Protein AF-A0A0B7BJH0-F1 (afdb_monomer_lite)

Structure (mmCIF, N/CA/C/O backbone):
data_AF-A0A0B7BJH0-F1
#
_entry.id   AF-A0A0B7BJH0-F1
#
loop_
_atom_site.group_PDB
_atom_site.id
_atom_site.type_symbol
_atom_site.label_atom_id
_atom_site.label_alt_id
_atom_site.label_comp_id
_atom_site.label_asym_id
_atom_site.label_entity_id
_atom_site.label_seq_id
_atom_site.pdbx_PDB_ins_code
_atom_site.Cartn_x
_atom_site.Cartn_y
_atom_site.Cartn_z
_atom_site.occupancy
_atom_site.B_iso_or_equiv
_atom_site.auth_seq_id
_atom_site.auth_comp_id
_atom_site.auth_asym_id
_atom_site.auth_atom_id
_atom_site.pdbx_PDB_model_num
ATOM 1 N N . ASN A 1 1 ? 6.365 9.655 -2.248 1.00 64.12 1 ASN A N 1
ATOM 2 C CA . ASN A 1 1 ? 5.435 9.573 -1.108 1.00 64.12 1 ASN A CA 1
ATOM 3 C C . ASN A 1 1 ? 6.219 9.146 0.105 1.00 64.12 1 ASN A C 1
ATOM 5 O O . ASN A 1 1 ? 6.856 8.100 0.050 1.00 64.12 1 ASN A O 1
ATOM 9 N N . SER A 1 2 ? 6.219 9.975 1.141 1.00 85.44 2 SER A N 1
ATOM 10 C CA . SER A 1 2 ? 6.763 9.606 2.449 1.00 85.44 2 SER A CA 1
ATOM 11 C C . SER A 1 2 ? 5.894 8.517 3.093 1.00 85.44 2 SER A C 1
ATOM 13 O O . SER A 1 2 ? 4.704 8.402 2.783 1.00 85.44 2 SER A O 1
ATOM 15 N N . GLU A 1 3 ? 6.468 7.740 4.011 1.00 90.44 3 GLU A N 1
ATOM 16 C CA . GLU A 1 3 ? 5.720 6.804 4.858 1.00 90.44 3 GLU A CA 1
ATOM 17 C C . GLU A 1 3 ? 4.573 7.514 5.602 1.00 90.44 3 GLU A C 1
ATOM 19 O O . GLU A 1 3 ? 3.458 6.999 5.649 1.00 90.44 3 GLU A O 1
ATOM 24 N N . GLU A 1 4 ? 4.797 8.743 6.080 1.00 92.19 4 GLU A N 1
ATOM 25 C CA . GLU A 1 4 ? 3.788 9.547 6.792 1.00 92.19 4 GLU A CA 1
ATOM 26 C C . GLU A 1 4 ? 2.587 9.917 5.909 1.00 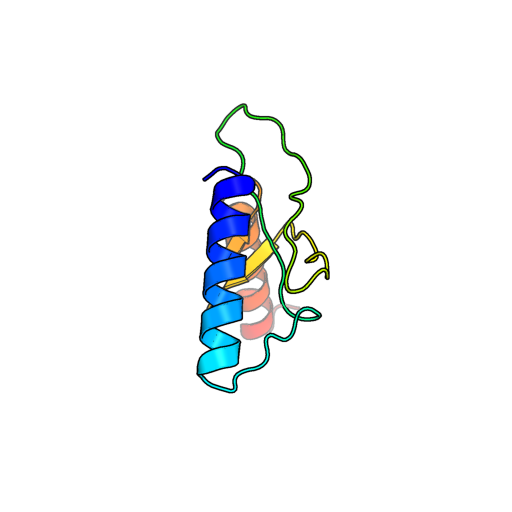92.19 4 GLU A C 1
ATOM 28 O O . GLU A 1 4 ? 1.426 9.861 6.332 1.00 92.19 4 GLU A O 1
ATOM 33 N N . GLU A 1 5 ? 2.852 10.273 4.651 1.00 92.94 5 GLU A N 1
ATOM 34 C CA . GLU A 1 5 ? 1.800 10.564 3.677 1.00 92.94 5 GLU A CA 1
ATOM 35 C C . GLU A 1 5 ? 0.999 9.297 3.378 1.00 92.94 5 GLU A C 1
ATOM 37 O O . GLU A 1 5 ? -0.231 9.327 3.346 1.00 92.94 5 GLU A O 1
ATOM 42 N N . MET A 1 6 ? 1.689 8.165 3.207 1.00 92.94 6 MET A N 1
ATOM 43 C CA . MET A 1 6 ? 1.051 6.872 2.976 1.00 92.94 6 MET A CA 1
ATOM 44 C C . MET A 1 6 ? 0.184 6.442 4.162 1.00 92.94 6 MET A C 1
ATOM 46 O O . MET A 1 6 ? -0.951 6.009 3.953 1.00 92.94 6 MET A O 1
ATOM 50 N N . GLN A 1 7 ? 0.664 6.624 5.392 1.00 96.50 7 GLN A N 1
ATOM 51 C CA . GLN A 1 7 ? -0.113 6.370 6.603 1.00 96.50 7 GLN A CA 1
ATOM 52 C C . GLN A 1 7 ? -1.374 7.244 6.626 1.00 96.50 7 GLN A C 1
ATOM 54 O O . GLN A 1 7 ? -2.478 6.731 6.797 1.00 96.50 7 GLN A O 1
ATOM 59 N N . THR A 1 8 ? -1.236 8.538 6.317 1.00 96.88 8 THR A N 1
ATOM 60 C CA . THR A 1 8 ? -2.367 9.476 6.239 1.00 96.88 8 THR A CA 1
ATOM 61 C C . THR A 1 8 ? -3.414 9.042 5.206 1.00 96.88 8 THR A C 1
ATOM 63 O O . THR A 1 8 ? -4.620 9.162 5.448 1.00 96.88 8 THR A O 1
ATOM 66 N N . TYR A 1 9 ? -2.990 8.542 4.040 1.00 95.25 9 TYR A N 1
ATOM 67 C CA . TYR A 1 9 ? -3.914 8.016 3.033 1.00 95.25 9 TYR A CA 1
ATOM 68 C C . TYR A 1 9 ? -4.645 6.767 3.525 1.00 95.25 9 TYR A C 1
ATOM 70 O O . TYR A 1 9 ? -5.860 6.670 3.339 1.00 95.25 9 TYR A O 1
ATOM 78 N N . MET A 1 10 ? -3.939 5.843 4.181 1.00 95.81 10 MET A N 1
ATOM 79 C CA . MET A 1 10 ? -4.543 4.615 4.700 1.00 95.81 10 MET A CA 1
ATOM 80 C C . MET A 1 10 ? -5.504 4.870 5.860 1.00 95.81 10 MET A C 1
ATOM 82 O O . MET A 1 10 ? -6.552 4.226 5.917 1.00 95.81 10 MET A O 1
ATOM 86 N N . ASP A 1 11 ? -5.227 5.852 6.717 1.00 96.25 11 ASP A N 1
ATOM 87 C CA . ASP A 1 11 ? -6.143 6.256 7.787 1.00 96.25 11 ASP A CA 1
ATOM 88 C C . ASP A 1 11 ? -7.450 6.811 7.209 1.00 96.25 11 ASP A C 1
ATOM 90 O O . ASP A 1 11 ? -8.541 6.357 7.564 1.00 96.25 11 ASP A O 1
ATOM 94 N N . LYS A 1 12 ? -7.356 7.730 6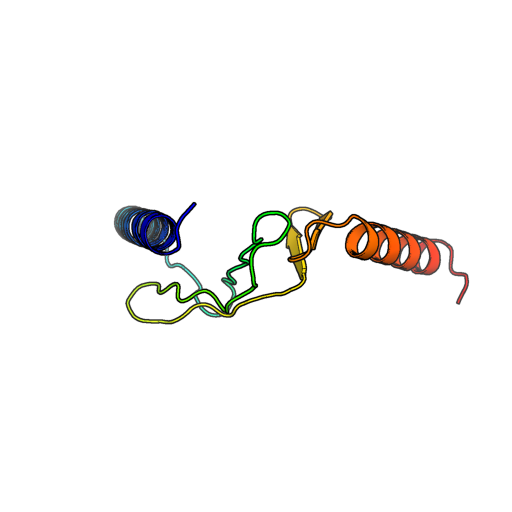.237 1.00 97.12 12 LYS A N 1
ATOM 95 C CA . LYS A 1 12 ? -8.532 8.283 5.542 1.00 97.12 12 LYS A CA 1
ATOM 96 C C . LYS A 1 12 ? -9.308 7.206 4.788 1.00 97.12 12 LYS A C 1
ATOM 98 O O . LYS A 1 12 ? -10.539 7.204 4.824 1.00 97.12 12 LYS A O 1
ATOM 103 N N . PHE A 1 13 ? -8.607 6.289 4.125 1.00 96.06 13 PHE A N 1
ATOM 104 C CA . PHE A 1 13 ? -9.225 5.168 3.424 1.00 96.06 13 PHE A CA 1
ATOM 105 C C . PHE A 1 13 ? -9.966 4.243 4.398 1.00 96.06 13 PHE A C 1
ATOM 107 O O . PHE A 1 13 ? -11.129 3.921 4.164 1.00 96.06 13 PHE A O 1
ATOM 114 N N . SER A 1 14 ? -9.354 3.900 5.537 1.00 96.69 14 SER A N 1
ATOM 115 C CA . SER A 1 14 ? -10.001 3.105 6.586 1.00 96.69 14 SER A CA 1
ATOM 116 C C . SER A 1 14 ? -11.243 3.793 7.149 1.00 96.69 14 SER A C 1
ATOM 118 O O . SER A 1 14 ? -12.272 3.140 7.312 1.00 96.69 14 SER A O 1
ATOM 120 N N . MET A 1 15 ? -11.181 5.102 7.413 1.00 97.06 15 MET A N 1
ATOM 121 C CA . MET A 1 15 ? -12.340 5.874 7.875 1.00 97.06 15 MET A CA 1
ATOM 122 C C . MET A 1 15 ? -13.477 5.873 6.848 1.00 97.06 15 MET A C 1
ATOM 124 O O . MET A 1 15 ? -14.649 5.765 7.212 1.00 97.06 15 MET A O 1
ATOM 128 N N . ALA A 1 16 ? -13.147 5.994 5.560 1.00 98.00 16 ALA A N 1
ATOM 129 C CA . ALA A 1 16 ? -14.134 5.924 4.493 1.00 98.00 16 ALA A CA 1
ATOM 130 C C . ALA A 1 16 ? -14.776 4.532 4.435 1.00 98.00 16 ALA A C 1
ATOM 132 O O . ALA A 1 16 ? -16.003 4.445 4.429 1.00 98.00 16 ALA A O 1
ATOM 133 N N . CYS A 1 17 ? -13.980 3.456 4.462 1.00 97.38 17 CYS A N 1
ATOM 134 C CA . CYS A 1 17 ? -14.491 2.086 4.511 1.00 97.38 17 CYS A CA 1
ATOM 135 C C . CYS A 1 17 ? -15.487 1.896 5.660 1.00 97.38 17 CYS A C 1
ATOM 137 O O . CYS A 1 17 ? -16.595 1.429 5.413 1.00 97.38 17 CYS A O 1
ATOM 139 N N . ASP A 1 18 ? -15.152 2.359 6.867 1.00 96.50 18 ASP A N 1
ATOM 140 C CA . ASP A 1 18 ? -16.042 2.269 8.030 1.00 96.50 18 ASP A CA 1
ATOM 141 C C . ASP A 1 18 ? -17.364 3.007 7.810 1.00 96.50 18 ASP A C 1
ATOM 143 O O . ASP A 1 18 ? -18.436 2.471 8.094 1.00 96.50 18 ASP A O 1
ATOM 147 N N . ARG A 1 19 ? -17.311 4.210 7.228 1.00 97.69 19 ARG A N 1
ATOM 148 C CA . ARG A 1 19 ? -18.510 4.992 6.895 1.00 97.69 19 ARG A CA 1
ATOM 149 C C . ARG A 1 19 ? -19.389 4.312 5.842 1.00 97.69 19 ARG A C 1
ATOM 151 O O . ARG A 1 19 ? -20.604 4.491 5.868 1.00 97.69 19 ARG A O 1
ATOM 158 N N . PHE A 1 20 ? -18.793 3.547 4.931 1.00 97.25 20 PHE A N 1
ATOM 159 C CA . PHE A 1 20 ? -19.509 2.763 3.922 1.00 97.25 20 PHE A CA 1
ATOM 160 C C . PHE A 1 20 ? -19.909 1.359 4.411 1.00 97.25 20 PHE A C 1
ATOM 162 O O . PHE A 1 20 ? -20.468 0.590 3.632 1.00 97.25 20 PHE A O 1
ATOM 169 N N . GLY A 1 21 ? -19.639 1.005 5.674 1.00 97.25 21 GLY A N 1
ATOM 170 C CA . GLY A 1 21 ? -19.911 -0.335 6.205 1.00 97.25 21 GLY A CA 1
ATOM 171 C C . GLY A 1 21 ? -19.002 -1.427 5.626 1.00 97.25 21 GLY A C 1
ATOM 172 O O . GLY A 1 21 ? -19.339 -2.608 5.678 1.00 97.25 21 GLY A O 1
ATOM 173 N N . LEU A 1 22 ? -17.856 -1.047 5.058 1.00 97.06 22 LEU A N 1
ATOM 174 C CA . LEU A 1 22 ? -16.848 -1.951 4.513 1.00 97.06 22 LEU A CA 1
ATOM 175 C C . LEU A 1 22 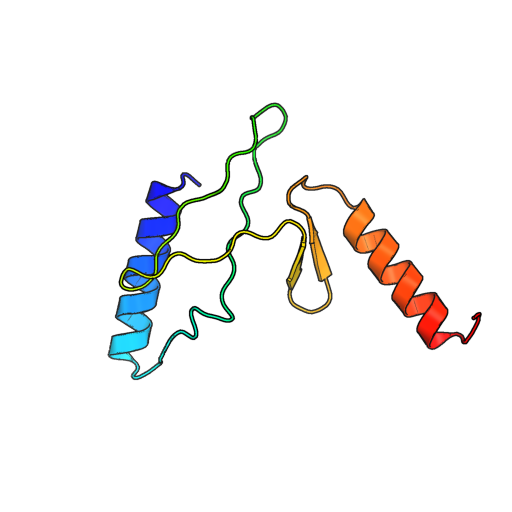? -15.787 -2.266 5.568 1.00 97.06 22 LEU A C 1
ATOM 177 O O . LEU A 1 22 ? -15.340 -1.396 6.308 1.00 97.06 22 LEU A O 1
ATOM 181 N N . THR A 1 23 ? -15.325 -3.515 5.591 1.00 95.12 23 THR A N 1
ATOM 182 C CA . THR A 1 23 ? -14.220 -3.945 6.456 1.00 95.12 23 THR A CA 1
ATOM 183 C C . THR A 1 23 ? -12.985 -4.235 5.615 1.00 95.12 23 THR A C 1
ATOM 185 O O . THR A 1 23 ? -13.031 -5.053 4.696 1.00 95.12 23 THR A O 1
ATOM 188 N N . ILE A 1 24 ? -11.863 -3.596 5.948 1.00 95.50 24 ILE A N 1
ATOM 189 C CA . ILE A 1 24 ? -10.574 -3.892 5.317 1.00 95.50 24 ILE A CA 1
ATOM 190 C C . ILE A 1 24 ? -10.027 -5.199 5.891 1.00 95.50 24 ILE A C 1
ATOM 192 O O . ILE A 1 24 ? -9.883 -5.349 7.104 1.00 95.50 24 ILE A O 1
ATOM 196 N N . ASN A 1 25 ? -9.684 -6.143 5.015 1.00 95.06 25 ASN A N 1
ATOM 197 C CA . ASN A 1 25 ? -9.005 -7.370 5.413 1.00 95.06 25 ASN A CA 1
ATOM 198 C C . ASN A 1 25 ? -7.495 -7.134 5.503 1.00 95.06 25 ASN A C 1
ATOM 200 O O . ASN A 1 25 ? -6.747 -7.455 4.584 1.00 95.06 25 ASN A O 1
ATOM 204 N N . THR A 1 26 ? -7.057 -6.631 6.648 1.00 93.50 26 THR A N 1
ATOM 205 C CA . THR A 1 26 ? -5.649 -6.364 6.976 1.00 93.50 26 THR A CA 1
ATOM 206 C C . THR A 1 26 ? -4.725 -7.572 6.820 1.00 93.50 26 THR A C 1
ATOM 208 O O . THR A 1 26 ? -3.540 -7.391 6.575 1.00 93.50 26 THR A O 1
ATOM 211 N N . LYS A 1 27 ? -5.239 -8.809 6.909 1.00 92.12 27 LYS A N 1
ATOM 212 C CA . LYS A 1 27 ? -4.446 -10.031 6.681 1.00 92.12 27 LYS A CA 1
ATOM 213 C C . LYS A 1 27 ? -4.139 -10.285 5.204 1.00 92.12 27 LYS A C 1
ATOM 215 O O . LYS A 1 27 ? -3.213 -11.027 4.910 1.00 92.12 27 LYS A O 1
ATOM 220 N N . LYS A 1 28 ? -4.948 -9.738 4.291 1.00 92.88 28 LYS A N 1
ATOM 221 C CA . LYS A 1 28 ? -4.763 -9.831 2.832 1.00 92.88 28 LYS A CA 1
ATOM 222 C C . LYS A 1 28 ? -4.222 -8.537 2.222 1.00 92.88 28 LYS A C 1
ATOM 224 O O . LYS A 1 28 ? -4.028 -8.474 1.014 1.00 92.88 28 LYS A O 1
ATOM 229 N N . THR A 1 29 ? -4.060 -7.492 3.026 1.00 93.88 29 THR A N 1
ATOM 230 C CA . THR A 1 29 ? -3.534 -6.207 2.580 1.00 93.88 29 THR A CA 1
ATOM 231 C C . THR A 1 29 ? -2.037 -6.164 2.857 1.00 93.88 29 THR A C 1
ATOM 233 O O . THR A 1 29 ? -1.600 -6.339 3.992 1.00 93.88 29 THR A O 1
ATOM 236 N N . GLU A 1 30 ? -1.264 -5.905 1.811 1.00 94.31 30 GLU A N 1
ATOM 237 C CA . GLU A 1 30 ? 0.191 -5.782 1.858 1.00 94.31 30 GLU A CA 1
ATOM 238 C C . GLU A 1 30 ? 0.599 -4.364 1.446 1.00 94.31 30 GLU A C 1
ATOM 240 O O . GLU A 1 30 ? -0.152 -3.656 0.769 1.00 94.31 30 GLU A O 1
ATOM 245 N N . VAL A 1 31 ? 1.792 -3.950 1.860 1.00 94.06 31 VAL A N 1
ATOM 246 C CA . VAL A 1 31 ? 2.417 -2.680 1.494 1.00 94.06 31 VAL A CA 1
ATOM 247 C C . VAL A 1 31 ? 3.709 -2.950 0.725 1.00 94.06 31 VAL A C 1
ATOM 249 O O . VAL A 1 31 ? 4.430 -3.897 1.016 1.00 94.06 31 VAL A O 1
ATOM 252 N N . MET A 1 32 ? 4.018 -2.112 -0.260 1.00 93.00 32 MET A N 1
ATOM 253 C CA . MET A 1 32 ? 5.291 -2.146 -0.976 1.00 93.00 32 MET A CA 1
ATOM 254 C C . MET A 1 32 ? 5.860 -0.730 -1.029 1.00 93.00 32 MET A C 1
ATOM 256 O O . MET A 1 32 ? 5.158 0.208 -1.407 1.00 93.00 32 MET A O 1
ATOM 260 N N . PHE A 1 33 ? 7.135 -0.587 -0.672 1.00 91.00 33 PHE A N 1
ATOM 261 C CA . PHE A 1 33 ? 7.873 0.669 -0.774 1.00 91.00 33 PHE A CA 1
ATOM 262 C C . PHE A 1 33 ? 8.941 0.562 -1.862 1.00 91.00 33 PHE A C 1
ATOM 264 O O . PHE A 1 33 ? 9.850 -0.259 -1.766 1.00 91.00 33 PHE A O 1
ATOM 271 N N . GLN A 1 34 ? 8.828 1.396 -2.894 1.00 90.12 34 GLN A N 1
ATOM 272 C CA . GLN A 1 34 ? 9.811 1.491 -3.971 1.00 90.12 34 GLN A CA 1
ATOM 273 C C . GLN A 1 34 ? 10.697 2.724 -3.732 1.00 90.12 34 GLN A C 1
ATOM 275 O O . GLN A 1 34 ? 10.231 3.843 -3.967 1.00 90.12 34 GLN A O 1
ATOM 280 N N . PRO A 1 35 ? 11.943 2.551 -3.251 1.00 86.81 35 PRO A N 1
ATOM 281 C CA . PRO A 1 35 ? 12.860 3.668 -3.047 1.00 86.81 35 PRO A CA 1
ATOM 282 C C . PRO A 1 35 ? 13.257 4.299 -4.386 1.00 86.81 35 PRO A C 1
ATOM 284 O O . PRO A 1 35 ? 13.308 3.616 -5.416 1.00 86.81 35 PRO A O 1
ATOM 287 N N . ALA A 1 36 ? 13.575 5.597 -4.384 1.00 85.50 36 ALA A N 1
ATOM 288 C CA . ALA A 1 36 ? 14.113 6.237 -5.580 1.00 85.50 36 ALA A CA 1
ATOM 289 C C . ALA A 1 36 ? 15.483 5.631 -5.956 1.00 85.50 36 ALA A C 1
ATOM 291 O O . ALA A 1 36 ? 16.167 5.042 -5.111 1.00 85.50 36 ALA A O 1
ATOM 292 N N . PRO A 1 37 ? 15.941 5.769 -7.215 1.00 82.88 37 PRO A N 1
ATOM 293 C CA . PRO A 1 37 ? 17.263 5.295 -7.599 1.00 82.88 37 PRO A CA 1
ATOM 294 C C . PRO A 1 37 ? 18.341 5.873 -6.673 1.00 82.88 37 PRO A C 1
ATOM 296 O O . PRO A 1 37 ? 18.475 7.091 -6.573 1.00 82.88 37 PRO A O 1
ATOM 299 N N . ARG A 1 38 ? 19.146 4.990 -6.063 1.00 83.06 38 ARG A N 1
ATOM 300 C CA . ARG A 1 38 ? 20.215 5.292 -5.081 1.00 83.06 38 ARG A CA 1
ATOM 301 C C . ARG A 1 38 ? 19.749 5.573 -3.647 1.00 83.06 38 ARG A C 1
ATOM 303 O O . ARG A 1 38 ? 20.604 5.801 -2.796 1.00 83.06 38 ARG A O 1
ATOM 310 N N . GLU A 1 39 ? 18.455 5.506 -3.357 1.00 86.88 39 GLU A N 1
ATOM 311 C CA . GLU A 1 39 ? 17.970 5.492 -1.976 1.00 86.88 39 GLU A CA 1
ATOM 312 C C . GLU A 1 39 ? 18.033 4.081 -1.385 1.00 86.88 39 GLU A C 1
ATOM 314 O O . GLU A 1 39 ? 17.852 3.073 -2.076 1.00 86.88 39 GLU A O 1
ATOM 319 N N . GLN A 1 40 ? 18.313 4.007 -0.084 1.00 88.50 40 GLN A N 1
ATOM 320 C CA . GLN A 1 40 ? 18.327 2.743 0.636 1.00 88.50 40 GLN A CA 1
ATOM 321 C C . GLN A 1 40 ? 16.894 2.273 0.891 1.00 88.50 40 GLN A C 1
ATOM 323 O O . GLN A 1 40 ? 16.020 3.047 1.277 1.00 88.50 40 GLN A O 1
ATOM 328 N N . TYR A 1 41 ? 16.669 0.975 0.708 1.00 89.56 41 TYR A N 1
ATOM 329 C CA . TYR A 1 41 ? 15.420 0.351 1.114 1.00 89.56 41 TYR A CA 1
ATOM 330 C C . TYR A 1 41 ? 15.323 0.246 2.640 1.00 89.56 41 TYR A C 1
ATOM 332 O O . TYR A 1 41 ? 16.285 -0.145 3.304 1.00 89.56 41 TYR A O 1
ATOM 340 N N . TYR A 1 42 ? 14.132 0.510 3.162 1.00 91.19 42 TYR A N 1
ATOM 341 C CA . TYR A 1 42 ? 13.726 0.194 4.523 1.00 91.19 42 TYR A CA 1
ATOM 342 C C . TYR A 1 42 ? 12.330 -0.429 4.493 1.00 91.19 42 TYR A C 1
ATOM 344 O O . TYR A 1 42 ? 11.543 -0.154 3.586 1.00 91.19 42 TYR A O 1
ATOM 352 N N . ASP A 1 43 ? 12.029 -1.271 5.480 1.00 91.38 43 ASP A N 1
ATOM 353 C CA . ASP A 1 43 ? 10.704 -1.870 5.596 1.00 91.38 43 ASP A CA 1
ATOM 354 C C . ASP A 1 43 ? 9.684 -0.813 6.030 1.00 91.38 43 ASP A C 1
ATOM 356 O O . ASP A 1 43 ? 9.798 -0.301 7.150 1.00 91.38 43 ASP A O 1
ATOM 360 N N . PRO A 1 44 ? 8.662 -0.519 5.206 1.00 92.50 44 PRO A N 1
ATOM 361 C CA . PRO A 1 44 ? 7.670 0.482 5.550 1.00 92.50 44 PRO A CA 1
ATOM 362 C C . PRO A 1 44 ? 6.846 0.047 6.767 1.00 92.50 44 PRO A C 1
ATOM 364 O O . PRO A 1 44 ? 6.524 -1.138 6.958 1.00 92.50 44 PRO A O 1
ATOM 367 N N . VAL A 1 45 ? 6.472 1.018 7.594 1.00 94.94 45 VAL A N 1
ATOM 368 C CA . VAL A 1 45 ? 5.617 0.829 8.769 1.00 94.94 45 VAL A CA 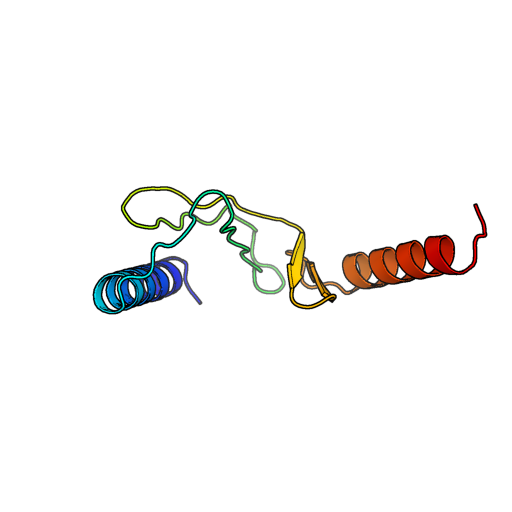1
ATOM 369 C C . VAL A 1 45 ? 4.259 1.480 8.531 1.00 94.94 45 VAL A C 1
ATOM 371 O O . VAL A 1 45 ? 3.987 2.586 8.980 1.00 94.94 45 VAL A O 1
ATOM 374 N N . ILE A 1 46 ? 3.369 0.757 7.849 1.00 95.88 46 ILE A N 1
ATOM 375 C CA . ILE A 1 46 ? 1.987 1.201 7.632 1.00 95.88 46 ILE A CA 1
ATOM 376 C C . ILE A 1 46 ? 1.029 0.374 8.480 1.00 95.88 46 ILE A C 1
ATOM 378 O O . ILE A 1 46 ? 1.092 -0.858 8.496 1.00 95.88 46 ILE A O 1
ATOM 382 N N . ASN A 1 47 ? 0.118 1.058 9.165 1.00 95.88 47 ASN A N 1
ATOM 383 C CA . ASN A 1 47 ? -0.875 0.461 10.044 1.00 95.88 47 ASN A CA 1
ATOM 384 C C . ASN A 1 47 ? -2.297 0.762 9.564 1.00 95.88 47 ASN A C 1
ATOM 386 O O . ASN A 1 47 ? -2.587 1.853 9.087 1.00 95.88 47 ASN A O 1
ATOM 390 N N . ILE A 1 48 ? -3.210 -0.184 9.769 1.00 95.62 48 ILE A N 1
ATOM 391 C CA . ILE A 1 48 ? -4.657 0.029 9.651 1.00 95.62 48 ILE A CA 1
ATOM 392 C C . ILE A 1 48 ? -5.282 -0.351 10.986 1.00 95.62 48 ILE A C 1
ATOM 394 O O . ILE A 1 48 ? -5.148 -1.494 11.419 1.00 95.62 48 ILE A O 1
ATOM 398 N N . LYS A 1 49 ? -5.953 0.596 11.654 1.00 88.81 49 LYS A N 1
ATOM 399 C CA . LYS A 1 49 ? -6.580 0.384 12.976 1.00 88.81 49 LYS A CA 1
ATOM 400 C C . LYS A 1 49 ? -5.655 -0.336 13.974 1.00 88.81 49 LYS A C 1
ATOM 402 O O . LYS A 1 49 ? -6.095 -1.232 14.692 1.00 88.81 49 LYS A O 1
ATOM 407 N N . HIS A 1 50 ? -4.383 0.073 14.015 1.00 88.50 50 HIS A N 1
ATOM 408 C CA . HIS A 1 50 ? -3.303 -0.484 14.853 1.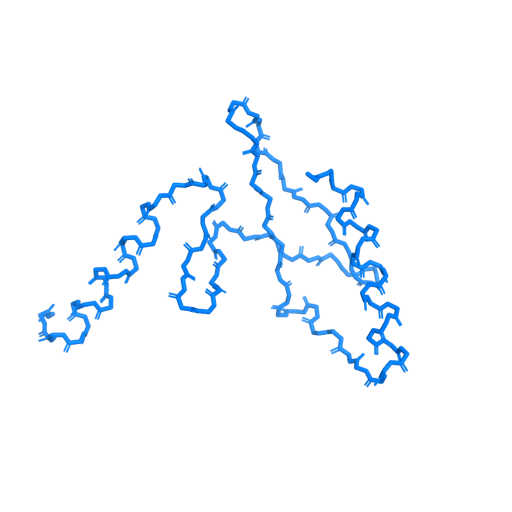00 88.50 50 HIS A CA 1
ATOM 409 C C . HIS A 1 50 ? -2.720 -1.834 14.411 1.00 88.50 50 HIS A C 1
ATOM 411 O O . HIS A 1 50 ? -1.853 -2.374 15.096 1.00 88.50 50 HIS A O 1
ATOM 417 N N . GLN A 1 51 ? -3.144 -2.383 13.273 1.00 94.88 51 GLN A N 1
ATOM 418 C CA . GLN A 1 51 ? -2.527 -3.575 12.705 1.00 94.88 51 GLN A CA 1
ATOM 419 C C . GLN A 1 51 ? -1.535 -3.203 11.607 1.00 94.88 51 GLN A C 1
ATOM 421 O O . GLN A 1 51 ? -1.920 -2.619 10.593 1.00 94.88 51 GLN A O 1
ATOM 426 N N . ARG A 1 52 ? -0.272 -3.592 11.799 1.00 95.25 52 ARG A N 1
ATOM 427 C CA . ARG A 1 52 ? 0.786 -3.416 10.803 1.00 95.25 52 ARG A CA 1
ATOM 428 C C . ARG A 1 52 ? 0.537 -4.299 9.579 1.00 95.25 52 ARG A C 1
ATOM 430 O O . ARG A 1 52 ? 0.292 -5.499 9.719 1.00 95.25 52 ARG A O 1
ATOM 437 N N . LEU A 1 53 ? 0.630 -3.701 8.395 1.00 95.81 53 LEU A N 1
ATOM 438 C CA . LEU A 1 53 ? 0.573 -4.406 7.116 1.00 95.81 53 LEU A CA 1
ATOM 439 C C . LEU A 1 53 ? 1.886 -5.147 6.838 1.00 95.81 53 LEU A C 1
ATOM 441 O O . LEU A 1 53 ? 2.960 -4.707 7.250 1.00 95.81 53 LEU A O 1
ATOM 445 N N . GLN A 1 54 ? 1.800 -6.271 6.127 1.00 94.44 54 GLN A N 1
ATOM 446 C CA . GLN A 1 54 ? 2.985 -7.009 5.680 1.00 94.44 54 GLN A CA 1
ATOM 447 C C . GLN A 1 54 ? 3.664 -6.267 4.526 1.00 94.44 54 GLN A C 1
ATOM 449 O O . GLN A 1 54 ? 2.977 -5.806 3.615 1.00 94.44 54 GLN A O 1
ATOM 454 N N . SER A 1 55 ? 4.994 -6.160 4.563 1.00 93.88 55 SER A N 1
ATOM 455 C CA . SER A 1 55 ? 5.771 -5.658 3.425 1.00 93.88 55 SER A CA 1
ATOM 456 C C . SER A 1 55 ? 5.946 -6.764 2.384 1.00 93.88 55 SER A C 1
ATOM 458 O O . SER A 1 55 ? 6.154 -7.919 2.758 1.00 93.88 55 SER A O 1
ATOM 460 N N . THR A 1 56 ? 5.883 -6.429 1.096 1.00 92.50 56 THR A N 1
ATOM 461 C CA . THR A 1 56 ? 6.102 -7.383 0.001 1.00 92.50 56 THR A CA 1
ATOM 462 C C . THR A 1 56 ? 7.100 -6.866 -1.030 1.00 92.50 56 THR A C 1
ATOM 464 O O . THR A 1 56 ? 7.120 -5.684 -1.376 1.00 92.50 56 THR A O 1
ATOM 467 N N . ASP A 1 57 ? 7.922 -7.781 -1.545 1.00 91.56 57 ASP A N 1
ATOM 468 C CA . ASP A 1 57 ? 8.902 -7.510 -2.601 1.00 91.56 57 ASP A CA 1
ATOM 469 C C . ASP A 1 57 ? 8.289 -7.542 -4.007 1.00 91.56 57 ASP A C 1
ATOM 471 O O . ASP A 1 57 ? 8.788 -6.877 -4.919 1.00 91.56 57 ASP A O 1
ATOM 475 N N . ASN A 1 58 ? 7.236 -8.344 -4.196 1.00 91.88 58 ASN A N 1
ATOM 476 C CA . ASN A 1 58 ? 6.561 -8.531 -5.475 1.00 91.88 58 ASN A CA 1
ATOM 477 C C . ASN A 1 58 ? 5.053 -8.402 -5.263 1.00 91.88 58 ASN A C 1
ATOM 479 O O . ASN A 1 58 ? 4.407 -9.303 -4.732 1.00 91.88 58 ASN A O 1
ATOM 483 N N . PHE A 1 59 ? 4.492 -7.285 -5.706 1.00 90.69 59 PHE A N 1
ATOM 484 C CA . PHE A 1 59 ? 3.077 -6.993 -5.561 1.00 90.69 59 PHE A CA 1
ATOM 485 C C . PHE A 1 59 ? 2.322 -7.406 -6.828 1.00 90.69 59 PHE A C 1
ATOM 487 O O . PHE A 1 59 ? 2.501 -6.817 -7.899 1.00 90.69 59 PHE A O 1
ATOM 494 N N . ALA A 1 60 ? 1.479 -8.433 -6.713 1.00 90.69 60 ALA A N 1
ATOM 495 C CA . ALA A 1 60 ? 0.620 -8.868 -7.806 1.00 90.69 60 ALA A CA 1
ATOM 496 C C . ALA A 1 60 ? -0.574 -7.918 -7.950 1.00 90.69 60 ALA A C 1
ATOM 498 O O . ALA A 1 60 ? -1.415 -7.811 -7.059 1.00 90.69 60 ALA A O 1
ATOM 499 N N . TYR A 1 61 ? -0.670 -7.243 -9.093 1.00 89.38 61 TYR A N 1
ATOM 500 C CA . TYR A 1 61 ? -1.718 -6.270 -9.363 1.00 89.38 61 TYR A CA 1
ATOM 501 C C . TYR A 1 61 ? -2.291 -6.451 -10.765 1.00 89.38 61 TYR A C 1
ATOM 503 O O . TYR A 1 61 ? -1.605 -6.234 -11.759 1.00 89.38 61 TYR A O 1
ATOM 511 N N . LEU A 1 62 ? -3.568 -6.845 -10.836 1.00 89.88 62 LEU A N 1
ATOM 512 C CA . LEU A 1 62 ? -4.342 -6.981 -12.080 1.00 89.88 62 LEU A CA 1
ATOM 513 C C . LEU A 1 62 ? -3.647 -7.814 -13.180 1.00 89.88 62 LEU A C 1
ATOM 515 O O . LEU A 1 62 ? -3.769 -7.517 -14.364 1.00 89.88 62 LEU A O 1
ATOM 519 N N . GLY A 1 63 ? -2.920 -8.864 -12.788 1.00 85.81 63 GLY A N 1
ATOM 520 C CA . GLY A 1 63 ? -2.179 -9.739 -13.708 1.00 85.81 63 GLY A CA 1
ATOM 521 C C . GLY A 1 63 ? -0.733 -9.309 -13.979 1.00 85.81 63 GLY A C 1
ATOM 522 O O . GLY A 1 63 ? 0.036 -10.095 -14.529 1.00 85.81 63 GLY A O 1
ATOM 523 N N . SER A 1 64 ? -0.336 -8.115 -13.540 1.00 87.62 64 SER A N 1
ATOM 524 C CA . SER A 1 64 ? 1.056 -7.660 -13.531 1.00 87.62 64 SER A CA 1
ATOM 525 C C . SER A 1 64 ? 1.728 -7.964 -12.194 1.00 87.62 64 SER A C 1
ATOM 527 O O . SER A 1 64 ? 1.065 -8.083 -11.162 1.00 87.62 64 SER A O 1
ATOM 529 N N . ILE A 1 65 ? 3.058 -8.044 -12.203 1.00 91.00 65 ILE A N 1
ATOM 530 C CA . ILE A 1 65 ? 3.872 -8.121 -10.987 1.00 91.00 65 ILE A CA 1
ATOM 531 C C . ILE A 1 65 ? 4.703 -6.848 -10.897 1.00 91.00 65 ILE A C 1
ATOM 533 O O . ILE A 1 65 ? 5.578 -6.616 -11.729 1.00 91.00 65 ILE A O 1
ATOM 537 N N . LEU A 1 66 ? 4.435 -6.034 -9.881 1.00 90.62 66 LEU A N 1
ATOM 538 C CA . LEU A 1 66 ? 5.267 -4.885 -9.552 1.00 90.62 66 LEU A CA 1
ATOM 539 C C . LEU A 1 66 ? 6.380 -5.333 -8.606 1.00 90.62 66 LEU A C 1
ATOM 541 O O . LEU A 1 66 ? 6.117 -6.007 -7.616 1.00 90.62 66 LEU A O 1
ATOM 545 N N . SER A 1 67 ? 7.619 -4.957 -8.909 1.00 90.69 67 SER A N 1
ATOM 546 C CA . SER A 1 67 ? 8.785 -5.282 -8.084 1.00 90.69 67 SER A CA 1
ATOM 547 C C . SER A 1 67 ? 9.206 -4.086 -7.245 1.00 90.69 67 SER A C 1
ATOM 549 O O . SER A 1 67 ? 9.305 -2.970 -7.761 1.00 90.69 67 SER A O 1
ATOM 551 N N . ARG A 1 68 ? 9.578 -4.323 -5.988 1.00 90.00 68 ARG A N 1
ATOM 552 C CA . ARG A 1 68 ? 10.178 -3.327 -5.092 1.00 90.00 68 ARG A CA 1
ATOM 553 C C . ARG A 1 68 ? 11.369 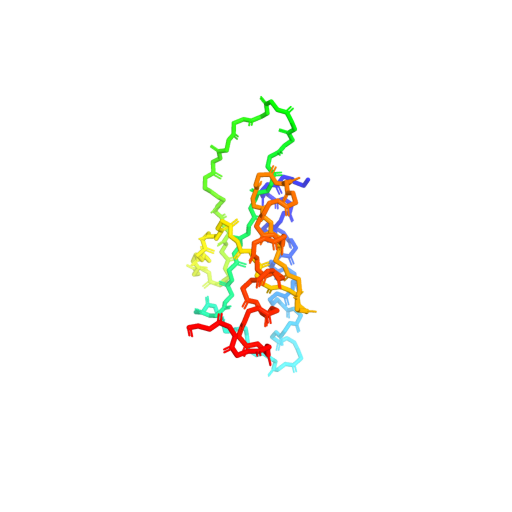-2.583 -5.707 1.00 90.00 68 ARG A C 1
ATOM 555 O O . ARG A 1 68 ? 11.546 -1.393 -5.474 1.00 90.00 68 ARG A O 1
ATOM 562 N N . VAL A 1 69 ? 12.182 -3.271 -6.507 1.00 86.50 69 VAL A N 1
ATOM 563 C CA . VAL A 1 69 ? 13.397 -2.706 -7.130 1.00 86.50 69 VAL A CA 1
ATOM 564 C C . VAL A 1 69 ? 13.066 -1.905 -8.402 1.00 86.50 69 VAL A C 1
ATOM 566 O O . VAL A 1 69 ? 13.960 -1.387 -9.063 1.00 86.50 69 VAL A O 1
ATOM 569 N N . ALA A 1 70 ? 11.780 -1.806 -8.759 1.00 83.00 70 ALA A N 1
ATOM 570 C CA . ALA A 1 70 ? 11.278 -1.094 -9.933 1.00 83.00 70 ALA A CA 1
ATOM 571 C C . ALA A 1 70 ? 11.929 -1.544 -11.257 1.00 83.00 70 ALA A C 1
ATOM 573 O O . ALA A 1 70 ? 12.082 -0.755 -12.189 1.00 83.00 70 ALA A O 1
ATOM 574 N N . ASN A 1 71 ? 12.313 -2.823 -11.352 1.00 83.06 71 ASN A N 1
ATOM 575 C CA . ASN A 1 71 ? 12.812 -3.426 -12.586 1.00 83.06 71 ASN A CA 1
ATOM 576 C C . ASN A 1 71 ? 11.781 -4.380 -13.205 1.00 83.06 71 ASN A C 1
ATOM 578 O O . ASN A 1 71 ? 10.862 -4.857 -12.539 1.00 83.06 71 ASN A O 1
ATOM 582 N N . ILE A 1 72 ? 11.963 -4.664 -14.496 1.00 85.56 72 ILE A N 1
ATOM 583 C CA . ILE A 1 72 ? 11.031 -5.460 -15.305 1.00 85.56 72 ILE A CA 1
ATOM 584 C C . ILE A 1 72 ? 11.235 -6.980 -15.156 1.00 85.56 72 ILE A C 1
ATOM 586 O O . ILE A 1 72 ? 10.447 -7.769 -15.673 1.00 85.56 72 ILE A O 1
ATOM 590 N N . ASN A 1 73 ? 12.280 -7.421 -14.446 1.00 87.50 73 ASN A N 1
ATOM 591 C CA . ASN A 1 73 ? 12.682 -8.830 -14.420 1.00 87.50 73 ASN A CA 1
ATOM 592 C C . ASN A 1 73 ? 11.619 -9.722 -13.769 1.00 87.50 73 ASN A C 1
ATOM 594 O O . ASN A 1 73 ? 11.318 -10.789 -14.302 1.00 87.50 73 ASN A O 1
ATOM 598 N N . SER A 1 74 ? 11.024 -9.286 -12.650 1.00 84.62 74 SER A N 1
ATOM 599 C CA . SER A 1 74 ? 9.957 -10.049 -11.981 1.00 84.62 74 SER A CA 1
ATOM 600 C C . SER A 1 74 ? 8.755 -10.264 -12.904 1.00 84.62 74 SER A C 1
ATOM 602 O O . SER A 1 74 ? 8.208 -11.364 -12.968 1.00 84.62 74 SER A O 1
ATOM 604 N N . GLU A 1 75 ? 8.369 -9.237 -13.663 1.00 86.25 75 GLU A N 1
ATOM 605 C CA . GLU A 1 75 ? 7.265 -9.327 -14.616 1.00 86.25 75 GLU A CA 1
ATOM 606 C C . GLU A 1 75 ? 7.604 -10.251 -15.794 1.00 86.25 75 GLU A C 1
ATOM 608 O O . GLU A 1 75 ? 6.797 -11.110 -16.151 1.00 86.25 75 GLU A O 1
ATOM 613 N N . VAL A 1 76 ? 8.801 -10.118 -16.377 1.00 89.12 76 VAL A N 1
ATOM 614 C CA . VAL A 1 76 ? 9.256 -10.962 -17.496 1.00 89.12 76 VAL A CA 1
ATOM 615 C C . VAL A 1 76 ? 9.295 -12.431 -17.089 1.00 89.12 76 VAL A C 1
ATOM 617 O O . VAL A 1 76 ? 8.738 -13.271 -17.794 1.00 89.12 76 VAL A O 1
ATOM 620 N N . ASN A 1 77 ? 9.879 -12.744 -15.932 1.00 87.50 77 ASN A N 1
ATOM 621 C CA . ASN A 1 77 ? 9.946 -14.114 -15.425 1.00 87.50 77 ASN A CA 1
ATOM 622 C C . ASN A 1 77 ? 8.549 -14.692 -15.171 1.00 87.50 77 ASN A C 1
ATOM 624 O O . ASN A 1 77 ? 8.288 -15.845 -15.515 1.00 87.50 77 ASN A O 1
ATOM 628 N N . ASN A 1 78 ? 7.629 -13.884 -14.632 1.00 86.44 78 ASN A N 1
ATOM 629 C CA . ASN A 1 78 ? 6.239 -14.291 -14.453 1.00 86.44 78 ASN A CA 1
ATOM 630 C C . ASN A 1 78 ? 5.562 -14.610 -15.798 1.00 86.44 78 ASN A C 1
ATOM 632 O O . ASN A 1 78 ? 4.932 -15.656 -15.937 1.00 86.44 78 ASN A O 1
ATOM 636 N N . ARG A 1 79 ? 5.741 -13.761 -16.820 1.00 87.12 79 ARG A N 1
ATOM 637 C CA . ARG A 1 79 ? 5.187 -13.996 -18.166 1.00 87.12 79 ARG A CA 1
ATOM 638 C C . ARG A 1 79 ? 5.771 -15.246 -18.833 1.00 87.12 79 ARG A C 1
ATOM 640 O O . ARG A 1 79 ? 5.014 -16.001 -19.437 1.00 87.12 79 ARG A O 1
ATOM 647 N N . ILE A 1 80 ? 7.078 -15.493 -18.701 1.00 88.69 80 ILE A N 1
ATOM 648 C CA . ILE A 1 80 ? 7.726 -16.718 -19.208 1.00 88.69 80 ILE A CA 1
ATOM 649 C C . ILE A 1 80 ? 7.150 -17.955 -18.510 1.00 88.69 80 ILE A C 1
ATOM 651 O O . ILE A 1 80 ? 6.802 -18.926 -19.175 1.00 88.69 80 ILE A O 1
ATOM 655 N N . SER A 1 81 ? 6.994 -17.904 -17.185 1.00 86.38 81 SER A N 1
ATOM 656 C CA . SER A 1 81 ? 6.398 -18.993 -16.405 1.00 86.38 81 SER A CA 1
ATOM 657 C C . SER A 1 81 ? 4.975 -19.322 -16.875 1.00 86.38 81 SER A C 1
ATOM 659 O O . SER A 1 81 ? 4.661 -20.480 -17.152 1.00 86.38 81 SER A O 1
ATOM 661 N N . ILE A 1 82 ? 4.134 -18.297 -17.067 1.00 86.69 82 ILE A N 1
ATOM 662 C CA . ILE A 1 82 ? 2.769 -18.461 -17.589 1.00 86.69 82 ILE A CA 1
ATOM 663 C C . ILE A 1 82 ? 2.786 -19.047 -19.008 1.00 86.69 82 ILE A C 1
ATOM 665 O O . ILE A 1 82 ? 1.992 -19.940 -19.308 1.00 86.69 82 ILE A O 1
ATOM 669 N N . ALA A 1 83 ? 3.690 -18.582 -19.877 1.00 86.12 83 ALA A N 1
ATOM 670 C CA . ALA A 1 83 ? 3.819 -19.097 -21.238 1.00 86.12 83 ALA A CA 1
ATOM 671 C C . ALA A 1 83 ? 4.198 -20.586 -21.243 1.00 86.12 83 ALA A C 1
ATOM 673 O O . ALA A 1 83 ? 3.543 -21.375 -21.919 1.00 86.12 83 ALA A O 1
ATOM 674 N N . ASN A 1 84 ? 5.174 -20.990 -20.428 1.00 87.12 84 ASN A N 1
ATOM 675 C CA . ASN A 1 84 ? 5.576 -22.392 -20.305 1.00 87.12 84 ASN A CA 1
ATOM 676 C C . ASN A 1 84 ? 4.428 -23.273 -19.788 1.00 87.12 84 ASN A C 1
ATOM 678 O O . ASN A 1 84 ? 4.156 -24.328 -20.361 1.00 87.12 84 ASN A O 1
ATOM 682 N N . ALA A 1 85 ? 3.700 -22.808 -18.764 1.00 84.56 85 ALA A N 1
ATOM 683 C CA . ALA A 1 85 ? 2.550 -23.522 -18.210 1.00 84.56 85 ALA A CA 1
ATOM 684 C C . ALA A 1 85 ? 1.393 -23.666 -19.215 1.00 84.56 85 ALA A C 1
ATOM 686 O O . ALA A 1 85 ? 0.699 -24.678 -19.220 1.00 84.56 85 ALA A O 1
ATOM 687 N N . THR A 1 86 ? 1.193 -22.666 -20.079 1.00 79.88 86 THR A N 1
ATOM 688 C CA . THR A 1 86 ? 0.104 -22.657 -21.071 1.00 79.88 86 THR A CA 1
ATOM 689 C C . THR A 1 86 ? 0.439 -23.498 -22.303 1.00 79.88 86 THR A C 1
ATOM 691 O O . THR A 1 86 ? -0.444 -24.131 -22.875 1.00 79.88 86 THR A O 1
ATOM 694 N N . VAL A 1 87 ? 1.709 -23.515 -22.721 1.00 76.06 87 VAL A N 1
ATOM 695 C CA . VAL A 1 87 ? 2.170 -24.251 -23.911 1.00 76.06 87 VAL A CA 1
ATOM 696 C C . VAL A 1 87 ? 2.452 -25.730 -23.598 1.00 76.06 87 VAL A C 1
ATOM 698 O O . VAL A 1 87 ? 2.521 -26.543 -24.516 1.00 76.06 87 VAL A O 1
ATOM 701 N N . GLY A 1 88 ? 2.558 -26.115 -22.320 1.00 60.59 88 GLY A N 1
ATOM 702 C CA . GLY A 1 88 ? 2.782 -27.508 -21.911 1.00 60.59 88 GLY A CA 1
ATOM 703 C C . GLY A 1 88 ? 4.217 -27.998 -22.132 1.00 60.59 88 GLY A C 1
ATOM 704 O O . GLY A 1 88 ? 4.459 -29.199 -22.160 1.00 60.59 88 GLY A O 1
ATOM 705 N N . ILE A 1 89 ? 5.170 -27.077 -22.290 1.00 56.78 89 ILE A N 1
ATOM 706 C CA . ILE A 1 89 ? 6.609 -27.370 -22.268 1.00 56.78 89 ILE A CA 1
ATOM 707 C C . ILE A 1 89 ? 7.052 -27.425 -20.804 1.00 56.78 89 ILE A C 1
ATOM 709 O O . ILE A 1 89 ? 7.552 -26.447 -20.247 1.00 56.78 89 ILE A O 1
ATOM 713 N N . GLY A 1 90 ? 6.783 -28.569 -20.181 1.00 54.81 90 GLY A N 1
ATOM 714 C CA . GLY A 1 90 ? 7.323 -29.007 -18.897 1.00 54.81 90 GLY A CA 1
ATOM 715 C C . GLY A 1 90 ? 7.945 -30.384 -19.046 1.00 54.81 90 GLY A C 1
ATOM 716 O O . GLY A 1 90 ? 7.416 -31.170 -19.863 1.00 54.81 90 GLY A O 1
#

pLDDT: mean 89.62, std 8.06, range [54.81, 98.0]

InterPro domains:
  IPR000477 Reverse transcriptase domain [PS50878] (1-66)

Sequence (90 aa):
NSEEEMQTYMDKFSMACDRFGLTINTKKTEVMFQPAPREQYYDPVINIKHQRLQSTDNFAYLGSILSRVANINSEVNNRISIANATVGIG

Radius of gyration: 16.47 Å; chains: 1; bounding box: 40×40×39 Å

Foldseek 3Di:
DDLVVVQVVLAVVLVVCVVVVHDDPLVPDADAAADDVPDDDDFRFHDDPRHTHHYDQWDDDPNATQGSPRDCVVRVVSVVVVVCVVVVVD

Organism: NCBI:txid1028688

Secondary structure (DSSP, 8-state):
--HHHHHHHHHHHHHHHHHTT----TTT-EE---PPTTPPP-----EETTEEPEE-SEEEETTEEEETT--SHHHHHHHHHHHHHHHT--